Protein AF-A0A9D9VNI1-F1 (afdb_monomer)

Radius of gyration: 15.57 Å; Cα contacts (8 Å, |Δi|>4): 75; chains: 1; bounding box: 38×34×32 Å

Mean predicted aligned error: 6.0 Å

Secondary structure (DSSP, 8-state):
--S-----HHHHHHHHHHHHHHHHTTS--------SSEEEEEEEEETTEEEEEEEEETTTHHHHHHHHHHHHHHH--

pLDDT: mean 87.58, std 12.81, range [47.88, 98.12]

Nearest PDB structures (foldseek):
  3hvt-assembly1_A  TM=3.150E-01  e=1.814E+00  Human immunodeficiency virus 1
  4uoi-assembly4_B-3  TM=3.037E-01  e=3.205E+00  Hepatitis C virus (isolate H77)
  4uoi-assembly2_D  TM=3.088E-01  e=4.397E+00  Hepatitis C virus (isolate H77)
  4uoi-assembly1_A  TM=2.995E-01  e=4.397E+00  Hepatitis C virus (isolate H77)

Structure (mmCIF, N/CA/C/O backbone):
data_AF-A0A9D9VNI1-F1
#
_entry.id   AF-A0A9D9VNI1-F1
#
loop_
_atom_site.group_PDB
_atom_site.id
_atom_site.type_symbol
_atom_site.label_atom_id
_atom_site.label_alt_id
_atom_site.label_comp_id
_atom_site.label_asym_id
_atom_site.label_entity_id
_atom_site.label_seq_id
_atom_site.pdbx_PDB_ins_code
_atom_site.Cartn_x
_atom_site.Cartn_y
_atom_site.Cartn_z
_atom_site.occupancy
_atom_site.B_iso_or_equiv
_atom_site.auth_seq_id
_atom_site.auth_comp_id
_atom_site.auth_asym_id
_atom_site.auth_atom_id
_atom_site.pdbx_PDB_model_num
ATOM 1 N N . LEU A 1 1 ? -3.945 -18.139 -6.844 1.00 47.88 1 LEU A N 1
ATOM 2 C CA . LEU A 1 1 ? -3.860 -16.863 -6.100 1.00 47.88 1 LEU A CA 1
ATOM 3 C C . LEU A 1 1 ? -2.570 -16.179 -6.533 1.00 47.88 1 LEU A C 1
ATOM 5 O O . LEU A 1 1 ? -1.531 -16.816 -6.430 1.00 47.88 1 LEU A O 1
ATOM 9 N N . PHE A 1 2 ? -2.618 -14.957 -7.061 1.00 55.41 2 PHE A N 1
ATOM 10 C CA . PHE A 1 2 ? -1.404 -14.204 -7.394 1.00 55.41 2 PHE A CA 1
ATOM 11 C C . PHE A 1 2 ? -1.110 -13.229 -6.250 1.00 55.41 2 PHE A C 1
ATOM 13 O O . PHE A 1 2 ? -1.905 -12.331 -5.995 1.00 55.41 2 PHE A O 1
ATOM 20 N N . THR A 1 3 ? 0.004 -13.423 -5.543 1.00 79.00 3 THR A N 1
ATOM 21 C CA . THR A 1 3 ? 0.450 -12.543 -4.439 1.00 79.00 3 THR A CA 1
ATOM 22 C C . THR A 1 3 ? 1.160 -11.283 -4.957 1.00 79.00 3 THR A C 1
ATOM 24 O O . THR A 1 3 ? 1.421 -10.354 -4.200 1.00 79.00 3 THR A O 1
ATOM 27 N N . LEU A 1 4 ? 1.459 -11.236 -6.259 1.00 82.81 4 LEU A N 1
ATOM 28 C CA . LEU A 1 4 ? 2.157 -10.145 -6.932 1.00 82.81 4 LEU A CA 1
ATOM 29 C C . LEU A 1 4 ? 1.337 -9.658 -8.124 1.00 82.81 4 LEU A C 1
ATOM 31 O O . LEU A 1 4 ? 0.875 -10.459 -8.935 1.00 82.81 4 LEU A O 1
ATOM 35 N N . VAL A 1 5 ? 1.189 -8.339 -8.232 1.00 86.81 5 VAL A N 1
ATOM 36 C CA . VAL A 1 5 ? 0.509 -7.664 -9.340 1.00 86.81 5 VAL A CA 1
ATOM 37 C C . VAL A 1 5 ? 1.487 -6.660 -9.941 1.00 86.81 5 VAL A C 1
ATOM 39 O O . VAL A 1 5 ? 2.041 -5.831 -9.222 1.00 86.81 5 VAL A O 1
ATOM 42 N N . VAL A 1 6 ? 1.711 -6.745 -11.252 1.00 89.50 6 VAL A N 1
ATOM 43 C CA . VAL A 1 6 ? 2.589 -5.834 -12.000 1.00 89.50 6 VAL A CA 1
ATOM 44 C C . VAL A 1 6 ? 1.727 -4.825 -12.750 1.00 89.50 6 VAL A C 1
ATOM 46 O O . VAL A 1 6 ? 0.682 -5.182 -13.292 1.00 89.50 6 VAL A O 1
ATOM 49 N N . GLY A 1 7 ? 2.159 -3.568 -12.794 1.00 92.19 7 GLY A N 1
ATOM 50 C CA . GLY A 1 7 ? 1.449 -2.524 -13.519 1.00 92.19 7 GLY A CA 1
ATOM 51 C C . GLY A 1 7 ? 2.220 -1.212 -13.584 1.00 92.19 7 GLY A C 1
ATOM 52 O O . GLY A 1 7 ? 3.293 -1.063 -12.999 1.00 92.19 7 GLY A O 1
ATOM 53 N N . THR A 1 8 ? 1.659 -0.253 -14.311 1.00 96.12 8 THR A N 1
ATOM 54 C CA . THR A 1 8 ? 2.192 1.104 -14.454 1.00 96.12 8 THR A CA 1
ATOM 55 C C . THR A 1 8 ? 1.864 1.970 -13.237 1.00 96.12 8 THR A C 1
ATOM 57 O O . THR A 1 8 ? 1.014 1.631 -12.407 1.00 96.12 8 THR A O 1
ATOM 60 N N . SER A 1 9 ? 2.500 3.142 -13.145 1.00 93.94 9 SER A N 1
ATOM 61 C CA . SER A 1 9 ? 2.126 4.159 -12.157 1.00 93.94 9 SER A CA 1
ATOM 62 C C . SER A 1 9 ? 0.641 4.511 -12.264 1.00 93.94 9 SER A C 1
ATOM 64 O O . SER A 1 9 ? -0.050 4.487 -11.253 1.00 93.94 9 SER A O 1
ATOM 66 N N . THR A 1 10 ? 0.123 4.722 -13.476 1.00 97.19 10 THR A N 1
ATOM 67 C CA . THR A 1 10 ? -1.299 4.998 -13.726 1.00 97.19 10 THR A CA 1
ATOM 68 C C . THR A 1 10 ? -2.212 3.904 -13.171 1.00 97.19 10 THR A C 1
ATOM 70 O O . THR A 1 10 ? -3.190 4.215 -12.495 1.00 97.19 10 THR A O 1
ATOM 73 N N . GLN A 1 11 ? -1.887 2.627 -13.394 1.00 97.12 11 GLN A N 1
ATOM 74 C CA . GLN A 1 11 ? -2.682 1.506 -12.877 1.00 97.12 11 GLN A CA 1
ATOM 75 C C . GLN A 1 11 ? -2.659 1.440 -11.344 1.00 97.12 11 GLN A C 1
ATOM 77 O O . GLN A 1 11 ? -3.684 1.158 -10.724 1.00 97.12 11 GLN A O 1
ATOM 82 N N . ARG A 1 12 ? -1.522 1.754 -10.710 1.00 95.00 12 ARG A N 1
ATOM 83 C CA . ARG A 1 12 ? -1.430 1.853 -9.246 1.00 95.00 12 ARG A CA 1
ATOM 84 C C . ARG A 1 12 ? -2.313 2.977 -8.697 1.00 95.00 12 ARG A C 1
ATOM 86 O O . ARG A 1 12 ? -2.991 2.773 -7.693 1.00 95.00 12 ARG A O 1
ATOM 93 N N . GLU A 1 13 ? -2.332 4.143 -9.343 1.00 96.62 13 GLU A N 1
ATOM 94 C CA . GLU A 1 13 ? -3.201 5.253 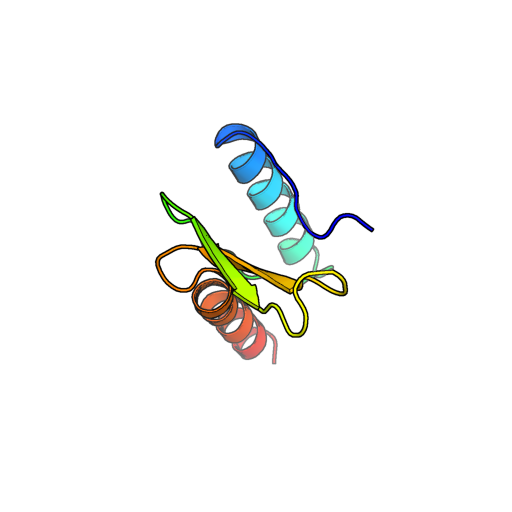-8.927 1.00 96.62 13 GLU A CA 1
ATOM 95 C C . GLU A 1 13 ? -4.689 4.888 -9.080 1.00 96.62 13 GLU A C 1
ATOM 97 O O . GLU A 1 13 ? -5.485 5.153 -8.179 1.00 96.62 13 GLU A O 1
ATOM 102 N N . GLN A 1 14 ? -5.060 4.203 -10.168 1.00 97.69 14 GLN A N 1
ATOM 103 C CA . GLN A 1 14 ? -6.419 3.685 -10.376 1.00 97.69 14 GLN A CA 1
ATOM 104 C C . GLN A 1 14 ? -6.818 2.661 -9.305 1.00 97.69 14 GLN A C 1
ATOM 106 O O . GLN A 1 14 ? -7.933 2.716 -8.782 1.00 97.69 14 GLN A O 1
ATOM 111 N N . LEU A 1 15 ? -5.906 1.751 -8.948 1.00 96.06 15 LEU A N 1
ATOM 112 C CA . LEU A 1 15 ? -6.115 0.799 -7.860 1.00 96.06 15 LEU A CA 1
ATOM 113 C C . LEU A 1 15 ? -6.342 1.531 -6.535 1.00 96.06 15 LEU A C 1
ATOM 115 O O . LEU A 1 15 ? -7.296 1.216 -5.827 1.00 96.06 15 LEU A O 1
ATOM 119 N N . ARG A 1 16 ? -5.512 2.535 -6.217 1.00 96.50 16 ARG A N 1
ATOM 120 C CA . ARG A 1 16 ? -5.669 3.328 -4.991 1.00 96.50 16 ARG A CA 1
ATOM 121 C C . ARG A 1 16 ? -7.032 4.010 -4.947 1.00 96.50 16 ARG A C 1
ATOM 123 O O . ARG A 1 16 ? -7.699 3.904 -3.928 1.00 96.50 16 ARG A O 1
ATOM 130 N N . ALA A 1 17 ? -7.476 4.623 -6.045 1.00 97.88 17 ALA A N 1
ATOM 131 C CA . ALA A 1 17 ? -8.789 5.264 -6.117 1.00 97.88 17 ALA A CA 1
ATOM 132 C C . ALA A 1 17 ? -9.942 4.275 -5.862 1.00 97.88 17 ALA A C 1
ATOM 134 O O . ALA A 1 17 ? -10.888 4.590 -5.143 1.00 97.88 17 ALA A O 1
ATOM 135 N N . LYS A 1 18 ? -9.854 3.052 -6.404 1.00 97.81 18 LYS A N 1
ATOM 136 C CA . LYS A 1 18 ? -10.847 2.000 -6.137 1.00 97.81 18 LYS A CA 1
ATOM 137 C C . LYS A 1 18 ? -10.834 1.537 -4.682 1.00 97.81 18 LYS A C 1
ATOM 139 O O . LYS A 1 18 ? -11.902 1.327 -4.117 1.00 97.81 18 LYS A O 1
ATOM 144 N N . LEU A 1 19 ? -9.654 1.395 -4.078 1.00 97.25 19 LEU A N 1
ATOM 145 C CA . LEU A 1 19 ? -9.528 1.045 -2.663 1.00 97.25 19 LEU A CA 1
ATOM 146 C C . LEU A 1 19 ? -10.090 2.148 -1.755 1.00 97.25 19 LEU A C 1
ATOM 148 O O . LEU A 1 19 ? -10.800 1.822 -0.811 1.00 97.25 19 LEU A O 1
ATOM 152 N N . SER A 1 20 ? -9.852 3.427 -2.073 1.00 97.06 20 SER A N 1
ATOM 153 C CA . SER A 1 20 ? -10.426 4.560 -1.333 1.00 97.06 20 SER A CA 1
ATOM 154 C C . SER A 1 20 ? -11.953 4.547 -1.375 1.00 97.06 20 SER A C 1
ATOM 156 O O . SER A 1 20 ? -12.580 4.605 -0.326 1.00 97.06 20 SER A O 1
ATOM 158 N N . ALA A 1 21 ? -12.553 4.349 -2.553 1.00 98.12 21 ALA A N 1
ATOM 159 C CA . ALA A 1 21 ? -14.009 4.263 -2.679 1.00 98.12 21 ALA A CA 1
ATOM 160 C C . ALA A 1 21 ? -14.608 3.101 -1.857 1.00 98.12 21 ALA A C 1
ATOM 162 O O . ALA A 1 21 ? -15.659 3.246 -1.243 1.00 98.12 21 ALA A O 1
ATOM 163 N N . LEU A 1 22 ? -13.934 1.945 -1.814 1.00 98.00 22 LEU A N 1
ATOM 164 C CA . LEU A 1 22 ? -14.364 0.809 -0.987 1.00 98.00 22 LEU A CA 1
ATOM 165 C C . LEU A 1 22 ? -14.181 1.069 0.516 1.00 98.00 22 LEU A C 1
ATOM 167 O O . LEU A 1 22 ? -14.944 0.548 1.327 1.00 98.00 22 LEU A O 1
ATOM 171 N N . GLU A 1 23 ? -13.162 1.835 0.898 1.00 97.06 23 GLU A N 1
ATOM 172 C CA . GLU A 1 23 ? -12.929 2.228 2.288 1.00 97.06 23 GLU A CA 1
ATOM 173 C C . GLU A 1 23 ? -13.969 3.245 2.778 1.00 97.06 23 GLU A C 1
ATOM 175 O O . GLU A 1 23 ? -14.469 3.099 3.899 1.00 97.06 23 GLU A O 1
ATOM 180 N N . GLU A 1 24 ? -14.332 4.215 1.932 1.00 95.75 24 GLU A N 1
ATOM 181 C CA . GLU A 1 24 ? -15.405 5.196 2.158 1.00 95.75 24 GLU A CA 1
ATOM 182 C C . GLU A 1 24 ? -16.771 4.515 2.310 1.00 95.75 24 GLU A C 1
ATOM 184 O O . GLU A 1 24 ? -17.514 4.835 3.233 1.00 95.75 24 GLU A O 1
ATOM 189 N N . ASP A 1 25 ? -17.049 3.499 1.488 1.00 97.06 25 ASP A N 1
ATOM 190 C CA . ASP A 1 25 ? -18.244 2.643 1.582 1.00 97.06 25 ASP A CA 1
ATOM 191 C C . ASP A 1 25 ? -18.210 1.681 2.793 1.00 97.06 25 ASP A C 1
ATOM 193 O O . ASP A 1 25 ? -19.081 0.835 2.974 1.00 97.06 25 ASP A O 1
ATOM 197 N N . GLY A 1 26 ? -17.170 1.750 3.633 1.00 95.81 26 GLY A N 1
ATOM 198 C CA . GLY A 1 26 ? -17.047 0.925 4.838 1.00 95.81 26 GLY A CA 1
ATOM 199 C C . GLY A 1 26 ? -16.734 -0.550 4.579 1.00 95.81 26 GLY A C 1
ATOM 200 O O . GLY A 1 26 ? -16.715 -1.347 5.514 1.00 95.81 26 GLY A O 1
ATOM 201 N N . ARG A 1 27 ? -16.446 -0.931 3.331 1.00 97.50 27 ARG A N 1
ATOM 202 C CA . ARG A 1 27 ? -16.247 -2.331 2.926 1.00 97.50 27 ARG A CA 1
ATOM 203 C C . ARG A 1 27 ? -14.868 -2.880 3.257 1.00 97.50 27 ARG A C 1
ATOM 205 O O . ARG A 1 27 ? -14.696 -4.096 3.309 1.00 97.50 27 ARG A O 1
ATOM 212 N N . LEU A 1 28 ? -13.880 -2.007 3.433 1.00 96.12 28 LEU A N 1
ATOM 213 C CA . LEU A 1 28 ? -12.525 -2.387 3.822 1.00 96.12 28 LEU A CA 1
ATOM 214 C C . LEU A 1 28 ? -11.831 -1.276 4.616 1.00 96.12 28 LEU A C 1
ATOM 216 O O . LEU A 1 28 ? -12.298 -0.140 4.684 1.00 96.12 28 LEU A O 1
ATOM 220 N N . ILE A 1 29 ? -10.693 -1.627 5.209 1.00 96.88 29 ILE A N 1
ATOM 221 C CA . ILE A 1 29 ? -9.675 -0.697 5.705 1.00 96.88 29 ILE A CA 1
ATOM 222 C C . ILE A 1 29 ? -8.366 -1.137 5.070 1.00 96.88 29 ILE A C 1
ATOM 224 O O . ILE A 1 29 ? -8.060 -2.331 5.066 1.00 96.88 29 ILE A O 1
ATOM 228 N N . TYR A 1 30 ? -7.587 -0.202 4.542 1.00 96.62 30 TYR A N 1
ATOM 229 C CA . TYR A 1 30 ? -6.303 -0.526 3.928 1.00 96.62 30 TYR A CA 1
ATOM 230 C C . TYR A 1 30 ? -5.248 0.541 4.210 1.00 96.62 30 TYR A C 1
ATOM 232 O O . TYR A 1 30 ? -5.543 1.675 4.584 1.00 96.62 30 TYR A O 1
ATOM 240 N N . GLY A 1 31 ? -3.991 0.156 4.017 1.00 96.69 31 GLY A N 1
ATOM 241 C CA . GLY A 1 31 ? -2.863 1.074 3.974 1.00 96.69 31 GLY A CA 1
ATOM 242 C C . GLY A 1 31 ? -2.005 0.778 2.755 1.00 96.69 31 GLY A C 1
ATOM 243 O O . GLY A 1 31 ? -1.979 -0.354 2.266 1.00 96.69 31 GLY A O 1
ATOM 244 N N . THR A 1 32 ? -1.314 1.792 2.248 1.00 95.38 32 THR A N 1
ATOM 245 C CA . THR A 1 32 ? -0.464 1.679 1.061 1.00 95.38 32 THR A CA 1
ATOM 246 C C . THR A 1 32 ? 0.871 2.373 1.261 1.00 95.38 32 THR A C 1
ATOM 248 O O . THR A 1 32 ? 1.027 3.284 2.066 1.00 95.38 32 THR A O 1
ATOM 251 N N . SER A 1 33 ? 1.873 1.923 0.516 1.00 94.56 33 SER A N 1
ATOM 2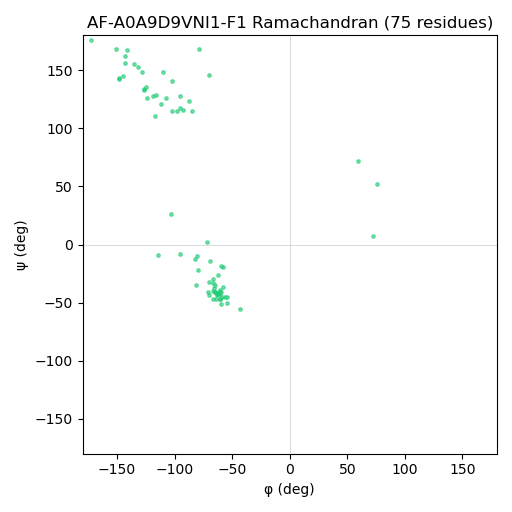52 C CA . SER A 1 33 ? 3.168 2.585 0.431 1.00 94.56 33 SER A CA 1
ATOM 253 C C . SER A 1 33 ? 3.737 2.354 -0.962 1.00 94.56 33 SER A C 1
ATOM 255 O O . SER A 1 33 ? 3.560 1.279 -1.536 1.00 94.56 33 SER A O 1
ATOM 257 N N . SER A 1 34 ? 4.404 3.361 -1.518 1.00 93.69 34 SER A N 1
ATOM 258 C CA . SER A 1 34 ? 5.069 3.276 -2.817 1.00 93.69 34 SER A CA 1
ATOM 259 C C . SER A 1 34 ? 6.533 3.655 -2.675 1.00 93.69 34 SER A C 1
ATOM 261 O O . SER A 1 34 ? 6.846 4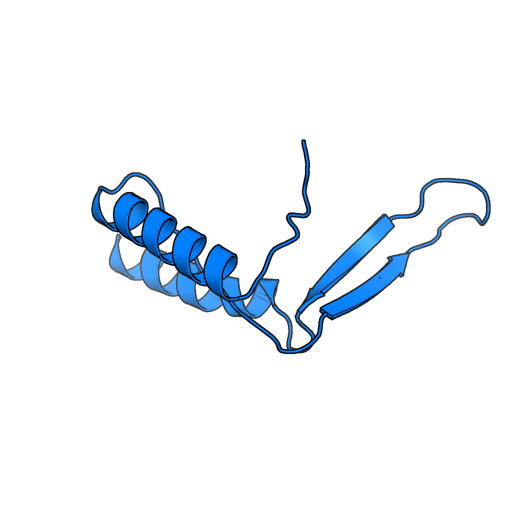.675 -2.064 1.00 93.69 34 SER A O 1
ATOM 263 N N . TRP A 1 35 ? 7.406 2.870 -3.297 1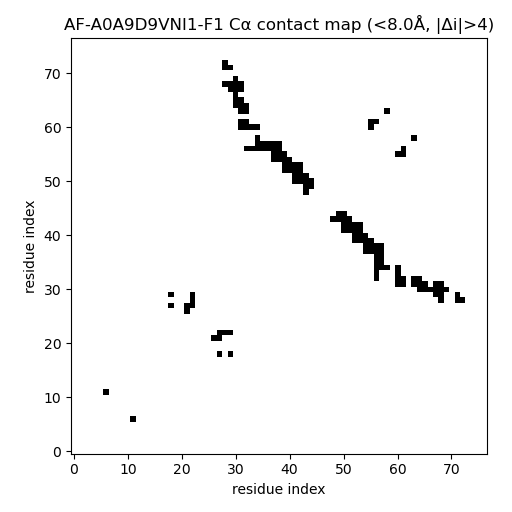.00 92.56 35 TRP A N 1
ATOM 264 C CA . TRP A 1 35 ? 8.848 3.097 -3.319 1.00 92.56 35 TRP A CA 1
ATOM 265 C C . TRP A 1 35 ? 9.360 3.052 -4.763 1.00 92.56 35 TRP A C 1
ATOM 267 O O . TRP A 1 35 ? 8.793 2.319 -5.574 1.00 92.56 35 TRP A O 1
ATOM 277 N N . PRO A 1 36 ? 10.420 3.810 -5.101 1.00 92.31 36 PRO A N 1
ATOM 278 C CA . PRO A 1 36 ? 11.002 3.809 -6.446 1.00 92.3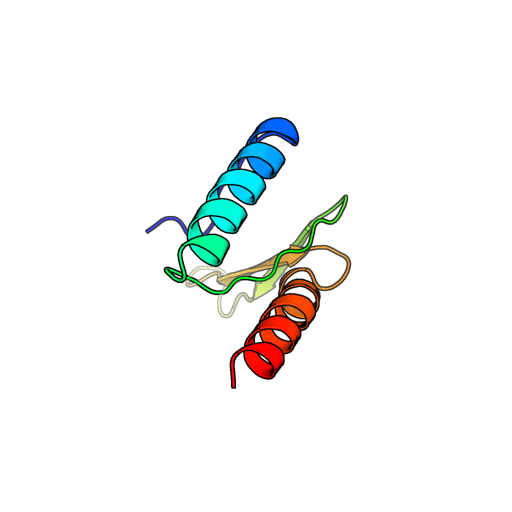1 36 PRO A CA 1
ATOM 279 C C . PRO A 1 36 ? 11.711 2.491 -6.794 1.00 92.31 36 PRO A C 1
ATOM 281 O O . PRO A 1 36 ? 12.010 2.250 -7.958 1.00 92.31 36 PRO A O 1
ATOM 284 N N . ALA A 1 37 ? 11.976 1.642 -5.797 1.00 90.81 37 ALA A N 1
ATOM 285 C CA . ALA A 1 37 ? 12.613 0.346 -5.960 1.00 90.81 37 ALA A CA 1
ATOM 286 C C . ALA A 1 37 ? 12.016 -0.692 -5.000 1.00 90.81 37 ALA A C 1
ATOM 288 O O . ALA A 1 37 ? 11.491 -0.355 -3.930 1.00 90.81 37 ALA A O 1
ATOM 289 N N . SER A 1 38 ? 12.153 -1.960 -5.377 1.00 88.81 38 SER A N 1
ATOM 290 C CA . SER A 1 38 ? 11.822 -3.120 -4.550 1.00 88.81 38 SER A CA 1
ATOM 291 C C . SER A 1 38 ? 13.096 -3.840 -4.122 1.00 88.81 38 SER A C 1
ATOM 293 O O . SER A 1 38 ? 14.079 -3.868 -4.860 1.00 88.81 38 SER A O 1
ATOM 295 N N . VAL A 1 39 ? 13.064 -4.444 -2.939 1.00 88.88 39 VAL A N 1
ATOM 296 C CA . VAL A 1 39 ? 14.096 -5.354 -2.445 1.00 88.88 39 VAL A CA 1
ATOM 297 C C . VAL A 1 39 ? 13.523 -6.761 -2.494 1.00 88.88 39 VAL A C 1
ATOM 299 O O . VAL A 1 39 ? 12.447 -7.019 -1.954 1.00 88.88 39 VAL A O 1
ATOM 302 N N . MET A 1 40 ? 14.244 -7.660 -3.161 1.00 85.06 40 MET A N 1
ATOM 303 C CA . MET A 1 40 ? 13.939 -9.084 -3.180 1.00 85.06 40 MET A CA 1
ATOM 304 C C . MET A 1 40 ? 15.033 -9.826 -2.420 1.00 85.06 40 MET A C 1
ATOM 306 O O . MET A 1 40 ? 16.204 -9.754 -2.790 1.00 85.06 40 MET A O 1
ATOM 310 N N . THR A 1 41 ? 14.654 -10.549 -1.374 1.00 81.44 41 THR A N 1
ATOM 311 C CA . THR A 1 41 ? 15.546 -11.451 -0.643 1.00 81.44 41 THR A CA 1
ATOM 312 C C . THR A 1 41 ? 15.056 -12.881 -0.793 1.00 81.44 41 THR A C 1
ATOM 314 O O . THR A 1 41 ? 13.890 -13.196 -0.566 1.00 81.44 41 THR A O 1
ATOM 317 N N . CYS A 1 42 ? 15.958 -13.768 -1.199 1.00 76.88 42 CYS A N 1
ATOM 318 C CA . CYS A 1 42 ? 15.672 -15.191 -1.322 1.00 76.88 42 CYS A CA 1
ATOM 319 C C . CYS A 1 42 ? 16.126 -15.893 -0.045 1.00 76.88 42 CYS A C 1
ATOM 321 O O . CYS A 1 42 ? 17.282 -15.760 0.354 1.00 76.88 42 CYS A O 1
ATOM 323 N N . TYR A 1 43 ? 15.240 -16.670 0.566 1.00 70.12 43 TYR A N 1
ATOM 324 C CA . TYR A 1 43 ? 15.626 -17.642 1.578 1.00 70.12 43 TYR A CA 1
ATOM 325 C C . TYR A 1 43 ? 15.623 -19.030 0.938 1.00 70.12 43 TYR A C 1
ATOM 327 O O . TYR A 1 43 ? 14.582 -19.515 0.489 1.00 70.12 43 TYR A O 1
ATOM 335 N N . VAL A 1 44 ? 16.807 -19.636 0.856 1.00 70.44 44 VAL A N 1
ATOM 336 C CA . VAL A 1 44 ? 17.038 -20.933 0.209 1.00 70.44 44 VAL A CA 1
ATOM 337 C C . VAL A 1 44 ? 17.516 -21.909 1.278 1.00 70.44 44 VAL A C 1
ATOM 339 O O . VAL A 1 44 ? 18.613 -21.754 1.808 1.00 70.44 44 VAL A O 1
ATOM 342 N N . GLN A 1 45 ? 16.686 -22.897 1.626 1.00 61.38 45 GLN A N 1
ATOM 343 C CA . GLN A 1 45 ? 17.063 -23.939 2.594 1.00 61.38 45 GLN A CA 1
ATOM 344 C C . GLN A 1 45 ? 17.905 -25.053 1.960 1.00 61.38 45 GLN A C 1
ATOM 346 O O . GLN A 1 45 ? 18.794 -25.590 2.618 1.00 61.38 45 GLN A O 1
ATOM 351 N N . LYS A 1 46 ? 17.643 -25.398 0.693 1.00 66.19 46 LYS A N 1
ATOM 352 C CA . LYS A 1 46 ? 18.420 -26.339 -0.127 1.00 66.19 46 LYS A CA 1
ATOM 353 C C . LYS A 1 46 ? 18.415 -25.857 -1.576 1.00 66.19 46 LYS A C 1
ATOM 355 O O . LYS A 1 46 ? 17.422 -25.297 -2.023 1.00 66.19 46 LYS A O 1
ATOM 360 N N . TYR A 1 47 ? 19.520 -26.066 -2.290 1.00 60.81 47 TYR A N 1
ATOM 361 C CA . TYR A 1 47 ? 19.735 -25.566 -3.658 1.00 60.81 47 TYR A CA 1
ATOM 362 C C . TYR A 1 47 ? 18.707 -26.062 -4.692 1.00 60.81 47 TYR A C 1
ATOM 364 O O . TYR A 1 47 ? 18.601 -25.478 -5.766 1.00 60.81 47 TYR A O 1
ATOM 372 N N . ASP A 1 48 ? 17.989 -27.145 -4.393 1.00 62.84 48 ASP A N 1
ATOM 373 C CA . ASP A 1 48 ? 17.114 -27.866 -5.316 1.00 62.84 48 ASP A CA 1
ATOM 374 C C . ASP A 1 48 ? 15.623 -27.808 -4.949 1.00 62.84 48 ASP A C 1
ATOM 376 O O . ASP A 1 48 ? 14.794 -28.227 -5.758 1.00 62.84 48 ASP A O 1
ATOM 380 N N . GLN A 1 49 ? 15.247 -27.297 -3.766 1.00 63.22 49 GLN A N 1
ATOM 381 C CA . GLN A 1 49 ? 13.851 -27.286 -3.310 1.00 63.22 49 GLN A CA 1
ATOM 382 C C 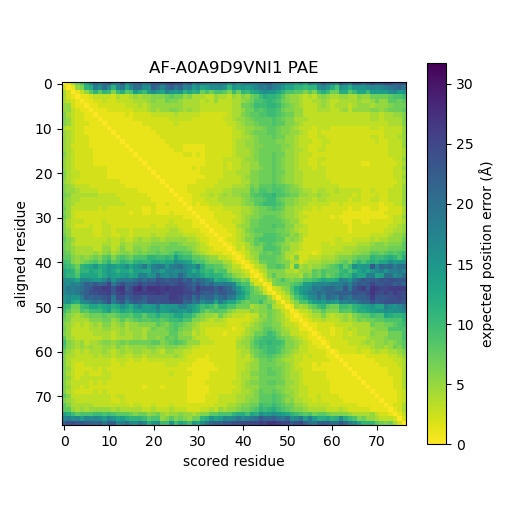. GLN A 1 49 ? 13.499 -26.083 -2.416 1.00 63.22 49 GLN A C 1
ATOM 384 O O . GLN A 1 49 ? 14.262 -25.676 -1.543 1.00 63.22 49 GLN A O 1
ATOM 389 N N . ASN A 1 50 ? 12.269 -25.581 -2.598 1.00 58.94 50 ASN A N 1
ATOM 390 C CA . ASN A 1 50 ? 11.573 -24.587 -1.763 1.00 58.94 50 ASN A CA 1
ATOM 391 C C . ASN A 1 50 ? 12.282 -23.229 -1.615 1.00 58.94 50 ASN A C 1
ATOM 393 O O . ASN A 1 50 ? 12.758 -22.862 -0.541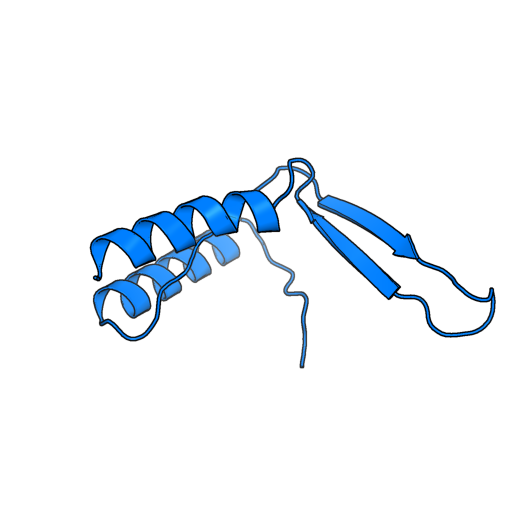 1.00 58.94 50 ASN A O 1
ATOM 397 N N . HIS A 1 51 ? 12.292 -22.443 -2.694 1.00 66.50 51 HIS A N 1
ATOM 398 C CA . HIS A 1 51 ? 12.764 -21.059 -2.669 1.00 66.50 51 HIS A CA 1
ATOM 399 C C . HIS A 1 51 ? 11.625 -20.140 -2.222 1.00 66.50 51 HIS A C 1
ATOM 401 O O . HIS A 1 51 ? 10.620 -19.999 -2.920 1.00 66.50 51 HIS A O 1
ATOM 407 N N . VAL A 1 52 ? 11.779 -19.497 -1.064 1.00 74.56 52 VAL A N 1
ATOM 408 C CA . VAL A 1 52 ? 10.854 -18.444 -0.633 1.00 74.56 52 VAL A CA 1
ATOM 409 C C . VAL A 1 52 ? 11.450 -17.101 -1.030 1.00 74.56 52 VAL A C 1
ATOM 411 O O . VAL A 1 52 ? 12.524 -16.719 -0.560 1.00 74.56 52 VAL A O 1
ATOM 414 N N . HIS A 1 53 ? 10.746 -16.388 -1.907 1.00 78.75 53 HIS A N 1
ATOM 415 C CA . HIS A 1 53 ? 11.083 -15.020 -2.277 1.00 78.75 53 HIS A CA 1
ATOM 416 C C . HIS A 1 53 ? 10.322 -14.053 -1.377 1.00 78.75 53 HIS A C 1
ATOM 418 O O . HIS A 1 53 ? 9.094 -13.972 -1.428 1.00 78.75 53 HIS A O 1
ATOM 424 N N . PHE A 1 54 ? 11.060 -13.299 -0.573 1.00 80.50 54 PHE A N 1
ATOM 425 C CA . PHE A 1 54 ? 10.536 -12.138 0.124 1.00 80.50 54 PHE A CA 1
ATOM 426 C C . PHE A 1 54 ? 10.670 -10.936 -0.801 1.00 80.50 54 PHE A C 1
ATOM 428 O O . PHE A 1 54 ? 11.762 -10.635 -1.278 1.00 80.50 54 PHE A O 1
ATOM 435 N N . LEU A 1 55 ? 9.553 -10.268 -1.070 1.00 86.25 55 LEU A N 1
ATOM 436 C CA . LEU A 1 55 ? 9.519 -9.031 -1.836 1.00 86.25 55 LEU A CA 1
ATOM 437 C C . LEU A 1 55 ? 8.958 -7.923 -0.952 1.00 86.25 55 LEU A C 1
ATOM 439 O O . LEU A 1 55 ? 7.866 -8.068 -0.405 1.00 86.25 55 LEU A O 1
ATOM 443 N N . ASP A 1 56 ? 9.680 -6.812 -0.856 1.00 89.25 56 ASP A N 1
ATOM 444 C CA . ASP A 1 56 ? 9.196 -5.601 -0.196 1.00 89.25 56 ASP A CA 1
ATOM 445 C C . ASP A 1 56 ? 9.641 -4.338 -0.956 1.00 89.25 56 ASP A C 1
ATOM 447 O O . ASP A 1 56 ? 10.486 -4.384 -1.852 1.00 89.25 56 ASP A O 1
ATOM 451 N N . GLY A 1 57 ? 9.068 -3.182 -0.625 1.00 89.75 57 GLY A N 1
ATOM 452 C CA . GLY A 1 57 ? 9.584 -1.885 -1.065 1.00 89.75 57 GLY A CA 1
ATOM 453 C C . GLY A 1 57 ? 10.902 -1.551 -0.362 1.00 89.75 57 GLY A C 1
ATOM 454 O O . GLY A 1 57 ? 11.060 -1.861 0.817 1.00 89.75 57 GLY A O 1
ATOM 455 N N . ALA A 1 58 ? 11.827 -0.871 -1.045 1.00 91.12 58 ALA A N 1
ATOM 456 C CA . ALA A 1 58 ? 13.171 -0.589 -0.524 1.00 91.12 58 ALA A CA 1
ATOM 457 C C . ALA A 1 58 ? 13.215 0.193 0.806 1.00 91.12 58 ALA A C 1
ATOM 459 O O . ALA A 1 58 ? 14.216 0.139 1.512 1.00 91.12 58 ALA A O 1
ATOM 460 N N . GLY A 1 59 ? 12.135 0.889 1.174 1.00 90.62 59 GLY A N 1
ATOM 461 C CA . GLY A 1 59 ? 11.987 1.552 2.473 1.00 90.62 59 GLY A CA 1
ATOM 462 C C . GLY A 1 59 ? 11.084 0.814 3.467 1.00 90.62 59 GLY A C 1
ATOM 463 O O . GLY A 1 59 ? 10.462 1.461 4.310 1.00 90.62 59 GLY A O 1
ATOM 464 N N . GLY A 1 60 ? 10.958 -0.512 3.349 1.00 89.75 60 GLY A N 1
ATOM 465 C CA . GLY A 1 60 ? 10.087 -1.335 4.192 1.00 89.75 60 GLY A CA 1
ATOM 466 C C . GLY A 1 60 ? 8.613 -1.192 3.814 1.00 89.75 60 GLY A C 1
ATOM 467 O O . GLY A 1 60 ? 7.789 -0.850 4.664 1.00 89.75 60 GLY A O 1
ATOM 468 N N . GLY A 1 61 ? 8.291 -1.375 2.531 1.00 92.19 61 GLY A N 1
ATOM 469 C CA . GLY A 1 61 ? 6.973 -1.136 1.927 1.00 92.19 61 GLY A CA 1
ATOM 470 C C . GLY A 1 61 ? 5.781 -1.633 2.755 1.00 92.19 61 GLY A C 1
ATOM 471 O O . GLY A 1 61 ? 4.919 -0.825 3.107 1.00 92.19 61 GLY A O 1
ATOM 472 N N . TYR A 1 62 ? 5.744 -2.916 3.127 1.00 90.50 62 TYR A N 1
ATOM 473 C CA . TYR A 1 62 ? 4.662 -3.485 3.943 1.00 90.50 62 TYR A CA 1
ATOM 474 C C . TYR A 1 62 ? 4.600 -2.854 5.342 1.00 90.50 62 TYR A C 1
ATOM 476 O O . TYR A 1 62 ? 3.528 -2.480 5.826 1.00 90.50 62 TYR A O 1
ATOM 484 N N . THR A 1 63 ? 5.756 -2.662 5.982 1.00 94.25 63 THR A N 1
ATOM 485 C CA . THR A 1 63 ? 5.845 -2.018 7.300 1.00 94.25 63 THR A CA 1
ATOM 486 C C . THR A 1 63 ? 5.303 -0.589 7.256 1.00 94.25 63 THR A C 1
ATOM 488 O O . THR A 1 63 ? 4.547 -0.185 8.142 1.00 94.25 63 THR A O 1
ATOM 491 N N . GLN A 1 64 ? 5.628 0.166 6.208 1.00 96.19 64 GLN A N 1
ATOM 492 C CA . GLN A 1 64 ? 5.169 1.540 6.021 1.00 96.19 64 GLN A CA 1
ATOM 493 C C . GLN A 1 64 ? 3.671 1.602 5.715 1.00 96.19 64 GLN A C 1
ATOM 495 O O . GLN A 1 64 ? 2.963 2.382 6.349 1.00 96.19 64 GLN A O 1
ATOM 500 N N . ALA A 1 65 ? 3.167 0.723 4.845 1.00 96.31 65 ALA A N 1
ATOM 501 C CA . ALA A 1 65 ? 1.734 0.594 4.579 1.00 96.31 65 ALA A CA 1
ATOM 502 C C . ALA A 1 65 ? 0.943 0.264 5.861 1.00 96.31 65 ALA A C 1
ATOM 504 O O . ALA A 1 65 ? -0.143 0.799 6.091 1.00 96.31 65 ALA A O 1
ATOM 505 N N . SER A 1 66 ? 1.515 -0.552 6.757 1.00 97.25 66 SER A N 1
ATOM 506 C CA . SER A 1 66 ? 0.870 -0.915 8.025 1.00 97.25 66 SER A CA 1
ATOM 507 C C . SER A 1 66 ? 0.624 0.280 8.957 1.00 97.25 66 SER A C 1
ATOM 509 O O . SER A 1 66 ? -0.301 0.232 9.770 1.00 97.25 66 SER A O 1
ATOM 511 N N . LYS A 1 67 ? 1.419 1.356 8.861 1.00 97.06 67 LYS A N 1
ATOM 512 C CA . LYS A 1 67 ? 1.245 2.559 9.693 1.00 97.06 67 LYS A CA 1
ATOM 513 C C . LYS A 1 67 ? -0.058 3.276 9.358 1.00 97.06 67 LYS A C 1
ATOM 515 O O . LYS A 1 67 ? -0.811 3.596 10.276 1.00 97.06 67 LYS A O 1
ATOM 520 N N . GLU A 1 68 ? -0.326 3.472 8.066 1.00 96.56 68 GLU A N 1
ATOM 521 C CA . GLU A 1 68 ? -1.582 4.045 7.570 1.00 96.56 68 GLU A CA 1
ATOM 522 C C . GLU A 1 68 ? -2.767 3.172 7.998 1.00 96.56 68 GLU A C 1
ATOM 524 O O . GLU A 1 68 ? -3.688 3.655 8.653 1.00 96.56 68 GLU A O 1
ATOM 529 N N . PHE A 1 69 ? -2.692 1.866 7.727 1.00 97.50 69 PHE A N 1
ATOM 530 C CA . PHE A 1 69 ? -3.733 0.907 8.098 1.00 97.50 69 PHE A CA 1
ATOM 531 C C . PHE A 1 69 ? -4.071 0.956 9.598 1.00 97.50 69 PHE A C 1
ATOM 533 O O . PHE A 1 69 ? -5.230 1.097 9.987 1.00 97.50 69 PHE A O 1
ATOM 540 N N . LYS A 1 70 ? -3.051 0.901 10.466 1.00 97.44 70 LYS A N 1
ATOM 541 C CA . LYS A 1 70 ? -3.233 0.954 11.925 1.00 97.44 70 LYS A CA 1
ATOM 542 C C . LYS A 1 70 ? -3.761 2.305 12.400 1.00 97.44 70 LYS A C 1
ATOM 544 O O . LYS A 1 70 ? -4.480 2.343 13.393 1.00 97.44 70 LYS A O 1
ATOM 549 N N . ALA A 1 71 ? -3.402 3.406 11.739 1.00 96.69 71 ALA A N 1
ATOM 550 C CA . ALA A 1 71 ? -3.957 4.718 12.057 1.00 96.69 71 ALA A CA 1
ATOM 551 C C . ALA A 1 71 ? -5.464 4.760 11.782 1.00 96.69 71 ALA A C 1
ATOM 553 O O . ALA A 1 71 ? -6.217 5.139 12.674 1.00 96.69 71 ALA A O 1
ATOM 554 N N . LYS A 1 72 ? -5.896 4.271 10.614 1.00 95.75 72 LYS A N 1
ATOM 555 C CA . LYS A 1 72 ? -7.316 4.188 10.243 1.00 95.75 72 LYS A CA 1
ATOM 556 C C . LYS A 1 72 ? -8.119 3.235 11.131 1.00 95.75 72 LYS A C 1
ATOM 558 O O . LYS A 1 72 ? -9.275 3.506 11.438 1.00 95.75 72 LYS A O 1
ATOM 563 N N . LEU A 1 73 ? -7.508 2.138 11.585 1.00 95.56 73 LEU A N 1
ATOM 564 C CA . LEU A 1 73 ? -8.139 1.239 12.557 1.00 95.56 73 LEU A CA 1
ATOM 565 C C . LEU A 1 73 ? -8.412 1.931 13.895 1.00 95.56 73 LEU A C 1
ATOM 567 O O . LEU A 1 73 ? -9.476 1.739 14.470 1.00 95.56 73 LEU A O 1
ATOM 571 N N . ARG A 1 74 ? -7.473 2.749 14.389 1.00 94.94 74 ARG A N 1
ATOM 572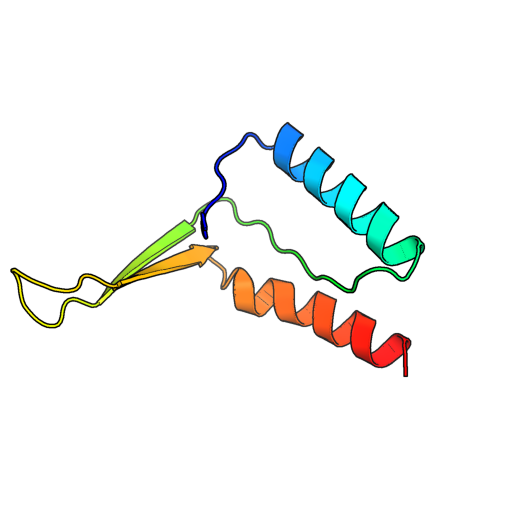 C CA . ARG A 1 74 ? -7.656 3.471 15.658 1.00 94.94 74 ARG A CA 1
ATOM 573 C C . ARG A 1 74 ? -8.755 4.527 15.593 1.00 94.94 74 ARG A C 1
ATOM 575 O O . ARG A 1 74 ? -9.347 4.800 16.621 1.00 94.94 74 ARG A O 1
ATOM 582 N N . THR A 1 75 ? -9.005 5.125 14.428 1.00 89.06 75 THR A N 1
ATOM 583 C CA . THR A 1 75 ? -10.057 6.142 14.257 1.00 89.06 75 THR A CA 1
ATOM 584 C C . THR A 1 75 ? -11.452 5.552 14.049 1.00 89.06 75 THR A C 1
ATOM 586 O O . THR A 1 75 ? -12.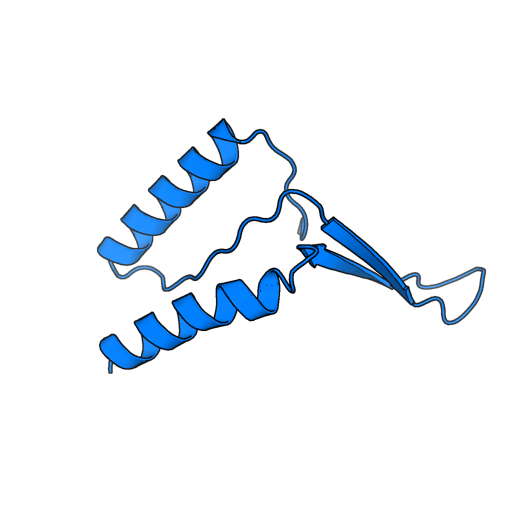422 6.299 14.065 1.00 89.06 75 THR A O 1
ATOM 589 N N . ARG A 1 76 ? -11.559 4.241 13.788 1.00 76.12 76 ARG A N 1
ATOM 590 C CA . ARG A 1 76 ? -12.836 3.532 13.594 1.00 76.12 76 ARG A CA 1
ATOM 591 C C . ARG A 1 76 ? -13.366 2.845 14.865 1.00 76.12 76 ARG A C 1
ATOM 593 O O . ARG A 1 76 ? -14.490 2.355 14.818 1.00 76.12 76 ARG A O 1
ATOM 600 N N . ASN A 1 77 ? -12.580 2.805 15.945 1.00 53.59 77 ASN A N 1
ATOM 601 C CA . ASN A 1 77 ? -12.990 2.340 17.280 1.00 53.59 77 ASN A CA 1
ATOM 602 C C . ASN A 1 77 ? -13.396 3.524 18.157 1.00 53.59 77 ASN A C 1
ATOM 604 O O . ASN A 1 77 ? -14.261 3.312 19.032 1.00 53.59 77 ASN A O 1
#

Sequence (77 aa):
LFTLVVGTSTQREQLRAKLSALEEDGRLIYGTSSWPASVMTCYVQKYDQNHVHFLDGAGGGYTQASKEFKAKLRTRN

Solvent-accessible surface area (backbone atoms only — not comparable to full-atom values): 4820 Å² total; per-residue (Å²): 136,78,95,73,85,88,77,54,73,67,54,53,52,54,50,49,54,54,51,49,55,37,35,75,70,66,75,48,84,72,47,70,60,88,60,101,47,71,42,76,49,77,50,70,85,45,102,87,53,74,76,48,74,46,74,39,26,66,82,44,25,64,67,50,9,47,53,51,28,54,52,54,54,63,75,74,110

Foldseek 3Di:
DDPDDDDDPVVVVVVVVVVVVCVVVVNDFWFFDDAPDKDWDWDDPDPPDDIDIDIAHPVRGVVRRVVRRVVVVVVVD